Protein AF-A0A401TPX3-F1 (afdb_monomer_lite)

Organism: Chiloscyllium punctatum (NCBI:txid137246)

Radius of gyration: 21.08 Å; chains: 1; bounding box: 37×37×66 Å

Secondary structure (DSSP, 8-state):
----PBPTTS-B----TTTEEEEEE-TTT--EEEPTTEESTTS-EEPTTEEEETTEEEEPPTHHHHHHHHHHHHHHHHHHHHHHHHHHHHHT--SSSHHHHHHHHHHHHHHHHHHHSS-S--HHHHHHHHHHHHTT-

Sequence (137 aa):
MKQQVSNPLGLSCDCDPEGSEIQQCDRSTGRCLCKEGYTGPRCDQCNRGYHGRSPSCTRCHSCFDLWDEKVKQLGERLRALKEAVHRLTVSGATGAGNDSLQELEKKLQDVEALLHEEPLISPRTLEQLYHLAESLR

pLDDT: mean 79.15, std 13.4, range [33.94, 95.44]

Foldseek 3Di:
DQPQDAAPVRHTLQADPLFAPDNDADNPQSAGHGDQQFDDSRSQQGDPQWDDTPPDTHGHDCVSVVVVVVLVVVLVVLVVVLVVLVVVLVVCPDDDCVVVSVVVNVLSVVVNVLSPPPPVPDPVSVVVVVVSVVVVD

InterPro domains:
  IPR000742 EGF-like domain [PS00022] (32-43)
  IPR002049 Laminin-type EGF domain [PF00053] (13-56)
  IPR002049 Laminin-type EGF domain [PS01248] (32-63)
  IPR002049 Laminin-type EGF domain [PS50027] (13-59)
  IPR002049 Laminin-type EGF domain [SM00180] (13-57)
  IPR002049 Laminin-type EGF domain [cd00055] (12-61)
  IPR050440 Laminin/Netrin Extracellular Matrix [PTHR10574] (12-61)

Structure (mmCIF, N/CA/C/O backbone):
data_AF-A0A401TPX3-F1
#
_entry.id   AF-A0A401TPX3-F1
#
loop_
_atom_site.group_PDB
_atom_site.id
_atom_site.type_symbol
_atom_site.label_atom_id
_atom_site.label_alt_id
_atom_site.label_comp_id
_atom_site.label_asym_id
_atom_site.label_entity_id
_atom_site.label_seq_id
_atom_site.pdbx_PDB_ins_code
_atom_site.Cartn_x
_atom_site.Cartn_y
_atom_site.Cartn_z
_atom_site.occupancy
_atom_site.B_iso_or_equiv
_atom_site.auth_seq_id
_atom_site.auth_comp_id
_atom_site.auth_asym_id
_atom_site.auth_atom_id
_atom_site.pdbx_PDB_model_num
ATOM 1 N N . MET A 1 1 ? 15.003 5.931 -29.751 1.00 33.94 1 MET A N 1
ATOM 2 C CA . MET A 1 1 ? 13.847 6.844 -29.891 1.00 33.94 1 MET A CA 1
ATOM 3 C C . MET A 1 1 ? 12.998 6.684 -28.636 1.00 33.94 1 MET A C 1
ATOM 5 O O . MET A 1 1 ? 12.425 5.619 -28.472 1.00 33.94 1 MET A O 1
ATOM 9 N N . LYS A 1 2 ? 13.006 7.646 -27.701 1.00 42.12 2 LYS A N 1
ATOM 10 C CA . LYS A 1 2 ? 12.187 7.578 -26.476 1.00 42.12 2 LYS A CA 1
ATOM 11 C C . LYS A 1 2 ? 10.908 8.383 -26.712 1.00 42.12 2 LYS A C 1
ATOM 13 O O . LYS A 1 2 ? 10.977 9.587 -26.921 1.00 42.12 2 LYS A O 1
ATOM 18 N N . GLN A 1 3 ? 9.767 7.703 -26.781 1.00 47.03 3 GLN A N 1
ATOM 19 C CA . GLN A 1 3 ? 8.452 8.335 -26.884 1.00 47.03 3 GLN A CA 1
ATOM 20 C C . GLN A 1 3 ? 8.040 8.810 -25.488 1.00 47.03 3 GLN A C 1
ATOM 22 O O . GLN A 1 3 ? 7.454 8.050 -24.729 1.00 47.03 3 GLN A O 1
ATOM 27 N N . GLN A 1 4 ? 8.386 10.049 -25.139 1.00 53.41 4 GLN A N 1
ATOM 28 C CA . GLN A 1 4 ? 7.822 10.737 -23.976 1.00 53.41 4 GLN A CA 1
ATOM 29 C C . GLN A 1 4 ? 6.511 11.385 -24.413 1.00 53.41 4 GLN A C 1
ATOM 31 O O . GLN A 1 4 ? 6.506 12.400 -25.108 1.00 53.41 4 GLN A O 1
ATOM 36 N N . VAL A 1 5 ? 5.390 10.757 -24.066 1.00 61.16 5 VAL A N 1
ATOM 37 C CA . VAL A 1 5 ? 4.066 11.352 -24.271 1.00 61.16 5 VAL A CA 1
ATOM 38 C C . VAL A 1 5 ? 3.821 12.296 -23.107 1.00 61.16 5 VAL A C 1
ATOM 40 O O . VAL A 1 5 ? 3.845 11.865 -21.969 1.00 61.16 5 VAL A O 1
ATOM 43 N N . SER A 1 6 ? 3.665 13.586 -23.371 1.00 63.56 6 SER A N 1
ATOM 44 C CA . SER A 1 6 ? 3.461 14.609 -22.343 1.00 63.56 6 SER A CA 1
ATOM 45 C C . SER A 1 6 ? 2.059 14.525 -21.725 1.00 63.56 6 SER A C 1
ATOM 47 O O . SER A 1 6 ? 1.084 14.209 -22.413 1.00 63.56 6 SER A O 1
ATOM 49 N N . ASN A 1 7 ? 1.935 14.876 -20.445 1.00 61.91 7 ASN A N 1
ATOM 50 C CA . ASN A 1 7 ? 0.646 15.135 -19.795 1.00 61.91 7 ASN A CA 1
ATOM 51 C C . ASN A 1 7 ? -0.008 16.414 -20.401 1.00 61.91 7 ASN A C 1
ATOM 53 O O . ASN A 1 7 ? 0.725 17.252 -20.931 1.00 61.91 7 ASN A O 1
ATOM 57 N N . PRO A 1 8 ? -1.334 16.669 -20.304 1.00 58.25 8 PRO A N 1
ATOM 58 C CA . PRO A 1 8 ? -1.988 17.892 -20.798 1.00 58.25 8 PRO A CA 1
ATOM 59 C C . PRO A 1 8 ? -1.454 19.204 -20.207 1.00 58.25 8 PRO A C 1
ATOM 61 O O . PRO A 1 8 ? -1.697 20.265 -20.770 1.00 58.25 8 PRO A O 1
ATOM 64 N N . LEU A 1 9 ? -0.713 19.140 -19.095 1.00 62.19 9 LEU A N 1
ATOM 65 C CA . LEU A 1 9 ? -0.001 20.277 -18.498 1.00 62.19 9 LEU A CA 1
ATOM 66 C C . LEU A 1 9 ? 1.368 20.555 -19.151 1.00 62.19 9 LEU A C 1
ATOM 68 O 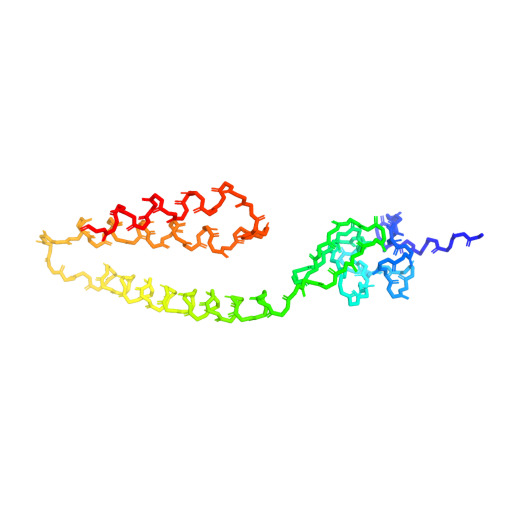O . LEU A 1 9 ? 2.105 21.419 -18.687 1.00 62.19 9 LEU A O 1
ATOM 72 N N . GLY A 1 10 ? 1.745 19.807 -20.192 1.00 64.56 10 GLY A N 1
ATOM 73 C CA . GLY A 1 10 ? 3.034 19.943 -20.875 1.00 64.56 10 GLY A CA 1
ATOM 74 C C . GLY A 1 10 ? 4.224 19.337 -20.123 1.00 64.56 10 GLY A C 1
ATOM 75 O O . GLY A 1 10 ? 5.347 19.433 -20.609 1.00 64.56 10 GLY A O 1
ATOM 76 N N . LEU A 1 11 ? 4.002 18.689 -18.972 1.00 67.25 11 LEU A N 1
ATOM 77 C CA . LEU A 1 11 ? 5.042 17.930 -18.269 1.00 67.25 11 LEU A CA 1
ATOM 78 C C . LEU A 1 11 ? 5.351 16.620 -19.003 1.00 67.25 11 LEU A C 1
ATOM 80 O O . LEU A 1 11 ? 4.438 15.925 -19.459 1.00 67.25 11 LEU A O 1
ATOM 84 N N . SER A 1 12 ? 6.634 16.266 -19.080 1.00 74.44 12 SER A N 1
ATOM 85 C CA . SER A 1 12 ? 7.087 14.981 -19.613 1.00 74.44 12 SER A CA 1
ATOM 86 C C . SER A 1 12 ? 6.638 13.833 -18.705 1.00 74.44 12 SER A C 1
ATOM 88 O O . SER A 1 12 ? 6.889 13.852 -17.501 1.00 74.44 12 SER A O 1
ATOM 90 N N . CYS A 1 13 ? 5.978 12.817 -19.273 1.00 83.12 13 CYS A N 1
ATOM 91 C CA . CYS A 1 13 ? 5.786 11.551 -18.568 1.00 83.12 13 CYS A CA 1
ATOM 92 C C . CYS A 1 13 ? 7.122 10.801 -18.569 1.00 83.12 13 CYS A C 1
ATOM 94 O O . CYS A 1 13 ? 7.532 10.253 -19.592 1.00 83.12 13 CYS A O 1
ATOM 96 N N . ASP A 1 14 ? 7.793 10.760 -17.423 1.00 88.00 14 ASP A N 1
ATOM 97 C CA . ASP A 1 14 ? 9.087 10.090 -17.284 1.00 88.00 14 ASP A CA 1
ATOM 98 C C . ASP A 1 14 ? 8.940 8.681 -16.686 1.00 88.00 14 ASP A C 1
ATOM 100 O O . ASP A 1 14 ? 9.625 8.324 -15.725 1.00 88.00 14 ASP A O 1
ATOM 104 N N . CYS A 1 15 ? 8.024 7.889 -17.239 1.00 90.81 15 CYS A N 1
ATOM 105 C CA . CYS A 1 15 ? 7.771 6.511 -16.819 1.00 90.81 15 CYS A CA 1
ATOM 106 C C . CYS A 1 15 ? 9.025 5.635 -16.965 1.00 90.81 15 CYS A C 1
ATOM 108 O O . CYS A 1 15 ? 9.685 5.661 -18.004 1.00 90.81 15 CYS A O 1
ATOM 110 N N . ASP A 1 16 ? 9.351 4.847 -15.940 1.00 91.31 16 ASP A N 1
ATOM 111 C CA . ASP A 1 16 ? 10.458 3.894 -15.973 1.00 91.31 16 ASP A CA 1
ATOM 112 C C . ASP A 1 16 ? 10.161 2.811 -17.030 1.00 91.31 16 ASP A C 1
ATOM 114 O O . ASP A 1 16 ? 9.098 2.189 -16.973 1.00 91.31 16 ASP A O 1
ATOM 118 N N . PRO A 1 17 ? 11.028 2.602 -18.035 1.00 91.44 17 PRO A N 1
ATOM 119 C CA . PRO A 1 17 ? 10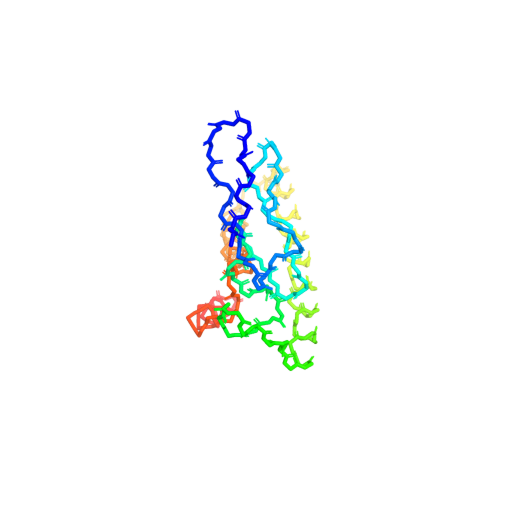.772 1.656 -19.124 1.00 91.44 17 PRO A CA 1
ATOM 120 C C . PRO A 1 17 ? 10.747 0.195 -18.673 1.00 91.44 17 PRO A C 1
ATOM 122 O O . PRO A 1 17 ? 10.048 -0.625 -19.273 1.00 91.44 17 PRO A O 1
ATOM 125 N N . GLU A 1 18 ? 11.473 -0.131 -17.610 1.00 93.00 18 GLU A N 1
ATOM 126 C CA . GLU A 1 18 ? 11.516 -1.481 -17.071 1.00 93.00 18 GLU A CA 1
ATOM 127 C C . GLU A 1 18 ? 10.311 -1.720 -16.162 1.00 93.00 18 GLU A C 1
ATOM 129 O O . GLU A 1 18 ? 9.672 -2.767 -16.270 1.00 93.00 18 GLU A O 1
ATOM 134 N N . GLY A 1 19 ? 9.943 -0.728 -15.346 1.00 92.88 19 GLY A N 1
ATOM 135 C CA . GLY A 1 19 ? 8.849 -0.825 -14.382 1.00 92.88 19 GLY A CA 1
ATOM 136 C C . GLY A 1 19 ? 7.450 -0.484 -14.902 1.00 92.88 19 GLY A C 1
ATOM 137 O O . GLY A 1 19 ? 6.471 -0.833 -14.246 1.00 92.88 19 GLY A O 1
ATOM 138 N N . SER A 1 20 ? 7.311 0.175 -16.057 1.00 94.06 20 SER A N 1
ATOM 139 C CA . SER A 1 20 ? 6.005 0.603 -16.598 1.00 94.06 20 SER A CA 1
ATOM 140 C C . SER A 1 20 ? 5.522 -0.286 -17.741 1.00 94.06 20 SER A C 1
ATOM 142 O O . SER A 1 20 ? 6.311 -0.705 -18.586 1.00 94.06 20 SER A O 1
ATOM 144 N N . GLU A 1 21 ? 4.211 -0.522 -17.812 1.00 93.88 21 GLU A N 1
ATOM 145 C CA . GLU A 1 21 ? 3.561 -1.262 -18.907 1.00 93.88 21 GLU A CA 1
ATOM 146 C C . GLU A 1 21 ? 3.693 -0.519 -20.243 1.00 93.88 21 GLU A C 1
ATOM 148 O O . GLU A 1 21 ? 3.949 -1.110 -21.291 1.00 93.88 21 GLU A O 1
ATOM 153 N N . ILE A 1 22 ? 3.545 0.808 -20.198 1.00 89.75 22 ILE A N 1
ATOM 154 C CA . ILE A 1 22 ? 3.649 1.705 -21.349 1.00 89.75 22 ILE A CA 1
ATOM 155 C C . ILE A 1 22 ? 4.377 2.995 -20.961 1.00 89.75 22 ILE A C 1
ATOM 157 O O . ILE A 1 22 ? 4.457 3.364 -19.794 1.00 89.75 22 ILE A O 1
ATOM 161 N N . GLN A 1 23 ? 4.892 3.720 -21.955 1.00 86.81 23 GLN A N 1
ATOM 162 C CA . GLN A 1 23 ? 5.606 4.996 -21.771 1.00 86.81 23 GLN A CA 1
ATOM 163 C C . GLN A 1 23 ? 4.666 6.217 -21.797 1.00 86.81 23 GLN A C 1
ATOM 165 O O . GLN A 1 23 ? 5.044 7.314 -22.205 1.00 86.81 23 GLN A O 1
ATOM 170 N N . GLN A 1 24 ? 3.412 6.011 -21.395 1.00 84.38 24 GLN A N 1
ATOM 171 C CA . GLN A 1 24 ? 2.391 7.047 -21.267 1.00 84.38 24 GLN A CA 1
ATOM 172 C C . GLN A 1 24 ? 1.937 7.096 -19.811 1.00 84.38 24 GLN A C 1
ATOM 174 O O . GLN A 1 24 ? 1.751 6.052 -19.187 1.00 84.38 24 GLN A O 1
ATOM 179 N N . CYS A 1 25 ? 1.749 8.301 -19.282 1.00 87.38 25 CYS A N 1
ATOM 180 C CA . CYS A 1 25 ? 1.142 8.500 -17.974 1.00 87.38 25 CYS A CA 1
ATOM 181 C C . CYS A 1 25 ? -0.308 8.973 -18.112 1.00 87.38 25 CYS A C 1
ATOM 183 O O . CYS A 1 25 ? -0.715 9.507 -19.149 1.00 87.38 25 CYS A O 1
ATOM 185 N N . ASP A 1 26 ? -1.102 8.732 -17.074 1.00 86.69 26 ASP A N 1
ATOM 186 C CA . ASP A 1 26 ? -2.485 9.176 -17.010 1.00 86.69 26 ASP A CA 1
ATOM 187 C C . ASP A 1 26 ? -2.575 10.699 -17.178 1.00 86.69 26 ASP A C 1
ATOM 189 O O . ASP A 1 26 ? -1.860 11.456 -16.521 1.00 86.69 26 ASP A O 1
ATOM 193 N N . ARG A 1 27 ? -3.497 11.139 -18.041 1.00 79.50 27 ARG A N 1
ATOM 194 C CA . ARG A 1 27 ? -3.620 12.545 -18.448 1.00 79.50 27 ARG A CA 1
ATOM 195 C C . ARG A 1 27 ? -4.070 13.488 -17.328 1.00 79.50 27 ARG A C 1
ATOM 197 O O . ARG A 1 27 ? -3.942 14.701 -17.453 1.00 79.50 27 ARG A O 1
ATOM 204 N N . SER A 1 28 ? -4.680 12.963 -16.273 1.00 82.19 28 SER A N 1
ATOM 205 C CA . SER A 1 28 ? -5.205 13.781 -15.178 1.00 82.19 28 SER A CA 1
ATOM 206 C C . SER A 1 28 ? -4.242 13.833 -13.995 1.00 82.19 28 SER A C 1
ATOM 208 O O . SER A 1 28 ? -4.050 14.887 -13.395 1.00 82.19 28 SER A O 1
ATOM 210 N N . THR A 1 29 ? -3.585 12.714 -13.700 1.00 83.94 29 THR A N 1
ATOM 211 C CA . THR A 1 29 ? -2.754 12.531 -12.506 1.00 83.94 29 THR A CA 1
ATOM 212 C C . THR A 1 29 ? -1.257 12.558 -12.794 1.00 83.94 29 THR A C 1
ATOM 214 O O . THR A 1 29 ? -0.465 12.7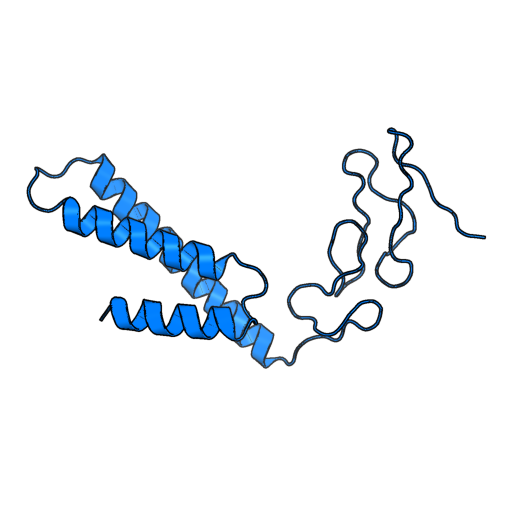19 -11.868 1.00 83.94 29 THR A O 1
ATOM 217 N N . GLY A 1 30 ? -0.845 12.380 -14.053 1.00 85.69 30 GLY A N 1
ATOM 218 C CA . GLY A 1 30 ? 0.560 12.245 -14.434 1.00 85.69 30 GLY A CA 1
ATOM 219 C C . GLY A 1 30 ? 1.213 10.940 -13.959 1.00 85.69 30 GLY A C 1
ATOM 220 O O . GLY A 1 30 ? 2.436 10.829 -13.993 1.00 85.69 30 GLY A O 1
ATOM 221 N N . ARG A 1 31 ? 0.429 9.958 -13.488 1.00 89.25 31 ARG A N 1
ATOM 222 C CA . ARG A 1 31 ? 0.944 8.683 -12.966 1.00 89.25 31 ARG A CA 1
ATOM 223 C C . ARG A 1 31 ? 1.100 7.644 -14.067 1.00 89.25 31 ARG A C 1
ATOM 225 O O . ARG A 1 31 ? 0.219 7.485 -14.908 1.00 89.25 31 ARG A O 1
ATOM 232 N N . CYS A 1 32 ? 2.211 6.924 -14.043 1.00 91.94 32 CYS A N 1
ATOM 233 C CA . CYS A 1 32 ? 2.490 5.827 -14.961 1.00 91.94 32 CYS A CA 1
ATOM 234 C C . CYS A 1 32 ? 1.737 4.551 -14.561 1.00 91.94 32 CYS A C 1
ATOM 236 O O . CYS A 1 32 ? 1.444 4.331 -13.383 1.00 91.94 32 CYS A O 1
ATOM 238 N N . LEU A 1 33 ? 1.435 3.704 -15.548 1.00 93.06 33 LEU A N 1
ATOM 239 C CA . LEU A 1 33 ? 0.878 2.374 -15.310 1.00 93.06 33 LEU A CA 1
ATOM 240 C C . LEU A 1 33 ? 2.020 1.387 -15.044 1.00 93.06 33 LEU A C 1
ATOM 242 O O . LEU A 1 33 ? 2.798 1.094 -15.952 1.00 93.06 33 LEU A O 1
ATOM 246 N N . CYS A 1 34 ? 2.124 0.897 -13.810 1.00 94.44 34 CYS A N 1
ATOM 247 C CA . CYS A 1 34 ? 3.229 0.042 -13.379 1.00 94.44 34 CYS A CA 1
ATOM 248 C C . CYS A 1 34 ? 2.956 -1.440 -13.629 1.00 94.44 34 CYS A C 1
ATOM 250 O O . CYS A 1 34 ? 1.834 -1.906 -13.436 1.00 94.44 34 CYS A O 1
ATOM 252 N N . LYS A 1 35 ? 4.012 -2.168 -14.004 1.00 95.44 35 LYS A N 1
ATOM 253 C CA . LYS A 1 35 ? 4.036 -3.630 -14.053 1.00 95.44 35 LYS A CA 1
ATOM 254 C C . LYS A 1 35 ? 3.918 -4.218 -12.652 1.00 95.44 35 LYS A C 1
ATOM 256 O O . LYS A 1 35 ? 4.193 -3.555 -11.647 1.00 95.44 35 LYS A O 1
ATOM 261 N N . GLU A 1 36 ? 3.578 -5.501 -12.590 1.00 95.31 36 GLU A N 1
ATOM 262 C CA . GLU A 1 36 ? 3.605 -6.252 -11.337 1.00 95.31 36 GLU A CA 1
ATOM 263 C C . GLU A 1 36 ? 4.983 -6.135 -10.659 1.00 95.31 36 GLU A C 1
ATOM 265 O O . GLU A 1 36 ? 6.029 -6.280 -11.291 1.00 95.31 36 GLU A O 1
ATOM 270 N N . GLY A 1 37 ? 4.980 -5.843 -9.358 1.00 93.12 37 GLY A N 1
ATOM 271 C CA . GLY A 1 37 ? 6.197 -5.647 -8.572 1.00 93.12 37 GLY A CA 1
ATOM 272 C C . GLY A 1 37 ? 6.800 -4.245 -8.610 1.00 93.12 37 GLY A C 1
ATOM 273 O O . GLY A 1 37 ? 7.752 -3.999 -7.869 1.00 93.12 37 GLY A O 1
ATOM 274 N N . TYR A 1 38 ? 6.220 -3.313 -9.369 1.00 94.31 38 TYR A N 1
ATOM 275 C CA . TYR A 1 38 ? 6.641 -1.911 -9.424 1.00 94.31 38 TYR A CA 1
ATOM 276 C C . TYR A 1 38 ? 5.564 -0.965 -8.889 1.00 94.31 38 TYR A C 1
ATOM 278 O O . TYR A 1 38 ? 4.367 -1.240 -8.955 1.00 94.31 38 TYR A O 1
ATOM 286 N N . THR A 1 39 ? 5.996 0.160 -8.330 1.00 92.69 39 THR A N 1
ATOM 287 C CA . THR A 1 39 ? 5.134 1.201 -7.766 1.00 92.69 39 THR A CA 1
ATOM 288 C C . THR A 1 39 ? 5.785 2.581 -7.889 1.00 92.69 39 THR A C 1
ATOM 290 O O . THR A 1 39 ? 6.881 2.739 -8.429 1.00 92.69 39 THR A O 1
ATOM 293 N N . GLY A 1 40 ? 5.100 3.600 -7.377 1.00 90.00 40 GLY A N 1
ATOM 294 C CA . GLY A 1 40 ? 5.496 5.000 -7.477 1.00 90.00 40 GLY A CA 1
ATOM 295 C C . GLY A 1 40 ? 4.889 5.693 -8.704 1.00 90.00 40 GLY A C 1
ATOM 296 O O . GLY A 1 40 ? 4.343 5.045 -9.593 1.00 90.00 40 GLY A O 1
ATOM 297 N N . PRO A 1 41 ? 4.946 7.033 -8.770 1.00 89.38 41 PRO A N 1
ATOM 298 C CA . PRO A 1 41 ? 4.353 7.800 -9.869 1.00 89.38 41 PRO A CA 1
ATOM 299 C C . PRO A 1 41 ? 5.017 7.514 -11.223 1.00 89.38 41 PRO A C 1
ATOM 301 O O . PRO A 1 41 ? 4.383 7.708 -12.257 1.00 89.38 41 PRO A O 1
ATOM 304 N N . ARG A 1 42 ? 6.270 7.043 -11.203 1.00 91.38 42 ARG A N 1
ATOM 305 C CA . ARG A 1 42 ? 7.087 6.730 -12.378 1.00 91.38 42 ARG A CA 1
ATOM 306 C 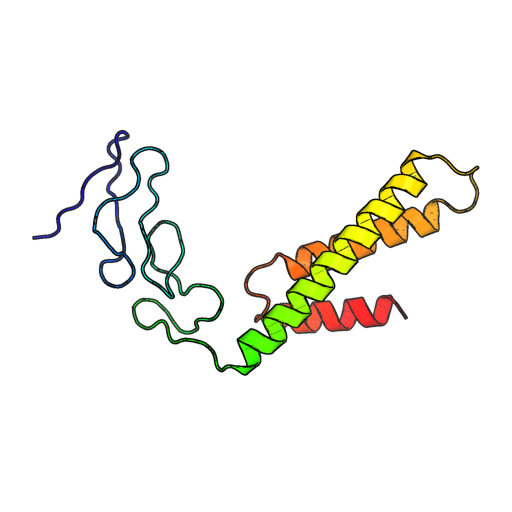C . ARG A 1 42 ? 7.402 5.240 -12.519 1.00 91.38 42 ARG A C 1
ATOM 308 O O . ARG A 1 42 ? 8.131 4.888 -13.434 1.00 91.38 42 ARG A O 1
ATOM 315 N N . CYS A 1 43 ? 6.870 4.382 -11.646 1.00 93.69 43 CYS A N 1
ATOM 316 C CA . CYS A 1 43 ? 7.175 2.945 -11.616 1.00 93.69 43 CYS A CA 1
ATOM 317 C C . CYS A 1 43 ? 8.663 2.623 -11.390 1.00 93.69 43 CYS A C 1
ATOM 319 O O . CYS A 1 43 ? 9.181 1.634 -11.895 1.00 93.69 43 CYS A O 1
ATOM 321 N N . ASP A 1 44 ? 9.353 3.470 -10.628 1.00 91.62 44 ASP A N 1
ATOM 322 C CA . ASP A 1 44 ? 10.789 3.404 -10.340 1.00 91.62 44 ASP A CA 1
ATOM 323 C C . ASP A 1 44 ? 11.104 2.809 -8.954 1.00 91.62 44 ASP A C 1
ATOM 325 O O . ASP A 1 44 ? 12.257 2.783 -8.514 1.00 91.62 44 ASP A O 1
ATOM 329 N N . GLN A 1 45 ? 10.083 2.310 -8.258 1.00 92.06 45 GLN A N 1
ATOM 330 C CA . GLN A 1 45 ? 10.180 1.731 -6.920 1.00 92.06 45 GLN A CA 1
ATOM 331 C C . GLN A 1 45 ? 9.622 0.313 -6.918 1.00 92.06 45 GLN A C 1
ATOM 333 O O . GLN A 1 45 ? 8.702 0.005 -7.673 1.00 92.06 45 GLN A O 1
ATOM 338 N N . CYS A 1 46 ? 10.151 -0.550 -6.051 1.00 92.06 46 CYS A N 1
ATOM 339 C CA . CYS A 1 46 ? 9.586 -1.884 -5.879 1.00 92.06 46 CYS A CA 1
ATOM 340 C C . CYS A 1 46 ? 8.302 -1.808 -5.057 1.00 92.06 46 CYS A C 1
ATOM 342 O O . CYS A 1 46 ? 8.250 -1.127 -4.032 1.00 92.06 46 CYS A O 1
ATOM 344 N N . ASN A 1 47 ? 7.265 -2.491 -5.532 1.00 92.62 47 ASN A N 1
ATOM 345 C CA . ASN A 1 47 ? 5.982 -2.557 -4.855 1.00 92.62 47 ASN A CA 1
ATOM 346 C C . ASN A 1 47 ? 6.088 -3.376 -3.564 1.00 92.62 47 ASN A C 1
ATOM 348 O O . ASN A 1 47 ? 7.005 -4.179 -3.380 1.00 92.62 47 ASN A O 1
ATOM 352 N N . ARG A 1 48 ? 5.112 -3.216 -2.677 1.00 89.06 48 ARG A N 1
ATOM 353 C CA . ARG A 1 48 ? 4.992 -4.044 -1.484 1.00 89.06 48 ARG A CA 1
ATOM 354 C C . ARG A 1 48 ? 4.955 -5.529 -1.847 1.00 89.06 48 ARG A C 1
ATOM 356 O O . ARG A 1 48 ? 4.316 -5.930 -2.815 1.00 89.06 48 ARG A O 1
ATOM 363 N N . GLY A 1 49 ? 5.673 -6.340 -1.073 1.00 89.31 49 GLY A N 1
ATOM 364 C CA . GLY A 1 49 ? 5.902 -7.751 -1.392 1.00 89.31 49 GLY A CA 1
ATOM 365 C C . GLY A 1 49 ? 7.021 -7.993 -2.404 1.00 89.31 49 GLY A C 1
ATOM 366 O O . GLY A 1 49 ? 7.240 -9.140 -2.785 1.00 89.31 49 GLY A O 1
ATOM 367 N N . TYR A 1 50 ? 7.754 -6.950 -2.804 1.00 91.31 50 TYR A N 1
ATOM 368 C CA . TYR A 1 50 ? 8.963 -7.032 -3.618 1.00 91.31 50 TYR A CA 1
ATOM 369 C C . TYR A 1 50 ? 10.110 -6.291 -2.922 1.00 91.31 50 TYR A C 1
ATOM 371 O O . TYR A 1 50 ? 9.901 -5.333 -2.180 1.00 91.31 50 TYR A O 1
ATOM 379 N N . HIS A 1 51 ? 11.340 -6.732 -3.164 1.00 88.31 51 HIS A N 1
ATOM 380 C CA . HIS A 1 51 ? 12.555 -6.119 -2.640 1.00 88.31 51 HIS A CA 1
ATOM 381 C C . HIS A 1 51 ? 13.568 -5.856 -3.757 1.00 88.31 51 HIS A C 1
ATOM 383 O O . HIS A 1 51 ? 13.479 -6.410 -4.854 1.00 88.31 51 HIS A O 1
ATOM 389 N N . GLY A 1 52 ? 14.565 -5.024 -3.452 1.00 87.75 52 GLY A N 1
ATOM 390 C CA . GLY A 1 52 ? 15.583 -4.589 -4.402 1.00 87.75 52 GLY A CA 1
ATOM 391 C C . GLY A 1 52 ? 15.405 -3.124 -4.785 1.00 87.75 52 GLY A C 1
ATOM 392 O O . GLY A 1 52 ? 15.001 -2.298 -3.966 1.00 87.75 52 GLY A O 1
ATOM 393 N N . ARG A 1 53 ? 15.759 -2.792 -6.024 1.00 86.69 53 ARG A N 1
ATOM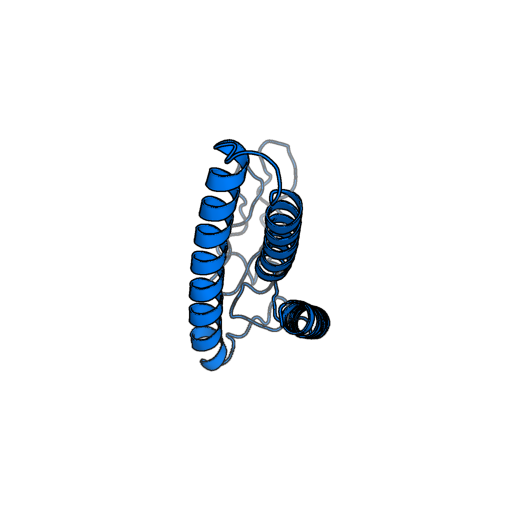 394 C CA . ARG A 1 53 ? 15.643 -1.447 -6.599 1.00 86.69 53 ARG A CA 1
ATOM 395 C C . ARG A 1 53 ? 15.337 -1.588 -8.082 1.00 86.69 53 ARG A C 1
ATOM 397 O O . ARG A 1 53 ? 15.895 -2.496 -8.692 1.00 86.69 53 ARG A O 1
ATOM 404 N N . SER A 1 54 ? 14.519 -0.699 -8.654 1.00 82.44 54 SER A N 1
ATOM 405 C CA . SER A 1 54 ? 14.275 -0.678 -10.104 1.00 82.44 54 SER A CA 1
ATOM 406 C C . SER A 1 54 ? 15.605 -0.696 -10.878 1.00 82.44 54 SER A C 1
ATOM 408 O O . SER A 1 54 ? 16.521 0.049 -10.503 1.00 82.44 54 SER A O 1
ATOM 410 N N . PRO A 1 55 ? 15.762 -1.559 -11.902 1.00 89.25 55 PRO A N 1
ATOM 411 C CA . PRO A 1 55 ? 14.758 -2.438 -12.526 1.00 89.25 55 PRO A CA 1
ATOM 412 C C . PRO A 1 55 ? 14.776 -3.896 -12.017 1.00 89.25 55 PRO A C 1
ATOM 414 O O . PRO A 1 55 ? 14.346 -4.821 -12.698 1.00 89.25 55 PRO A O 1
ATOM 417 N N . SER A 1 56 ? 15.335 -4.138 -10.837 1.00 91.62 56 SER A N 1
ATOM 418 C CA . SER A 1 56 ? 15.508 -5.473 -10.258 1.00 91.62 56 SER A CA 1
ATOM 419 C C . SER A 1 56 ? 14.623 -5.641 -9.026 1.00 91.62 56 SER A C 1
ATOM 421 O O . SER A 1 56 ? 15.118 -5.771 -7.902 1.00 91.62 56 SER A O 1
ATOM 423 N N . CYS A 1 57 ? 13.306 -5.624 -9.233 1.00 93.50 57 CYS A N 1
ATOM 424 C CA . CYS A 1 57 ? 12.334 -5.917 -8.183 1.00 93.50 57 CYS A CA 1
ATOM 425 C C . CYS A 1 57 ? 12.043 -7.420 -8.134 1.00 93.50 57 CYS A C 1
ATOM 427 O O . CYS A 1 57 ? 11.491 -7.995 -9.069 1.00 93.50 57 CYS A O 1
ATOM 429 N N . THR A 1 58 ? 12.429 -8.065 -7.033 1.00 93.06 58 THR A N 1
ATOM 430 C CA . THR A 1 58 ? 12.234 -9.507 -6.813 1.00 93.06 58 THR A CA 1
ATOM 431 C C . THR A 1 58 ? 11.161 -9.722 -5.762 1.00 93.06 58 THR A C 1
ATOM 433 O O . THR A 1 58 ? 11.172 -9.045 -4.736 1.00 93.06 58 THR A O 1
ATOM 436 N N . ARG A 1 59 ? 10.236 -10.658 -5.998 1.00 93.56 59 ARG A N 1
ATOM 437 C CA . ARG A 1 59 ? 9.193 -10.984 -5.021 1.00 93.56 59 ARG A CA 1
ATOM 438 C C . ARG A 1 59 ? 9.828 -11.471 -3.715 1.00 93.56 59 ARG A C 1
ATOM 440 O O . ARG A 1 59 ? 10.743 -12.292 -3.732 1.00 93.56 59 ARG A O 1
ATOM 447 N N . CYS A 1 60 ? 9.328 -10.975 -2.591 1.00 89.88 60 CYS A N 1
ATOM 448 C CA . CYS A 1 60 ? 9.701 -11.446 -1.266 1.00 89.88 60 CYS A CA 1
ATOM 449 C C . CYS A 1 60 ? 9.379 -12.938 -1.098 1.00 89.88 60 CYS A C 1
ATOM 451 O O . CYS A 1 60 ? 8.507 -13.493 -1.767 1.00 89.88 60 CYS A O 1
ATOM 453 N N . HIS A 1 61 ? 10.075 -13.589 -0.165 1.00 92.06 61 HIS A N 1
ATOM 454 C CA . HIS A 1 61 ? 9.777 -14.969 0.212 1.00 92.06 61 HIS A CA 1
ATOM 455 C C . HIS A 1 61 ? 8.323 -15.108 0.696 1.00 92.06 61 HIS A C 1
ATOM 457 O O . HIS A 1 61 ? 7.778 -14.173 1.279 1.00 92.06 61 HIS A O 1
ATOM 463 N N . SER A 1 62 ? 7.729 -16.297 0.562 1.00 90.69 62 SER A N 1
ATOM 464 C CA . SER A 1 62 ? 6.333 -16.583 0.953 1.00 90.69 62 SER A CA 1
ATOM 465 C C . SER A 1 62 ? 6.001 -16.283 2.423 1.00 90.69 62 SER A C 1
ATOM 467 O O . SER A 1 62 ? 4.844 -16.071 2.777 1.00 90.69 62 SER A O 1
ATOM 469 N N . CYS A 1 63 ? 7.013 -16.207 3.295 1.00 88.88 63 CYS A N 1
ATOM 470 C CA . CYS A 1 63 ? 6.845 -15.748 4.678 1.00 88.88 63 CYS A CA 1
ATOM 471 C C . CYS A 1 63 ? 6.293 -14.317 4.756 1.00 88.88 63 CYS A C 1
ATOM 473 O O . CYS A 1 63 ? 5.601 -13.995 5.718 1.00 88.88 63 CYS A O 1
ATOM 475 N N . PHE A 1 64 ? 6.588 -13.474 3.761 1.00 88.75 64 PHE A N 1
ATOM 476 C CA . PHE A 1 64 ? 6.033 -12.130 3.666 1.00 88.75 64 PHE A CA 1
ATOM 477 C C . PHE A 1 64 ? 4.518 -12.174 3.479 1.00 88.75 64 PHE A C 1
ATOM 479 O O . PHE A 1 64 ? 3.827 -11.483 4.212 1.00 88.75 64 PHE A O 1
ATOM 486 N N . ASP A 1 65 ? 3.998 -13.021 2.583 1.00 87.06 65 ASP A N 1
ATOM 487 C CA . ASP A 1 65 ? 2.550 -13.134 2.349 1.00 87.06 65 ASP A CA 1
ATOM 488 C C . ASP A 1 65 ? 1.815 -13.562 3.639 1.00 87.06 65 ASP A C 1
ATOM 490 O O . ASP A 1 65 ? 0.755 -13.036 3.979 1.00 87.06 65 ASP A O 1
ATOM 494 N N . LEU A 1 66 ? 2.414 -14.479 4.412 1.00 88.25 66 LEU A N 1
ATOM 495 C CA . LEU A 1 66 ? 1.877 -14.911 5.708 1.00 88.25 66 LEU A CA 1
ATOM 496 C C . LEU A 1 66 ? 1.899 -13.794 6.757 1.00 88.25 66 LEU A C 1
ATOM 498 O O . LEU A 1 66 ? 0.929 -13.615 7.492 1.00 88.25 66 LEU A O 1
ATOM 502 N N . TRP A 1 67 ? 3.016 -13.075 6.863 1.00 86.56 67 TRP A N 1
ATOM 503 C CA . TRP A 1 67 ? 3.161 -11.957 7.793 1.00 86.56 67 TRP A CA 1
ATOM 504 C C . TRP A 1 67 ? 2.213 -10.813 7.433 1.00 86.56 67 TRP A C 1
ATOM 506 O O . TRP A 1 67 ? 1.562 -10.260 8.317 1.00 86.56 67 TRP A O 1
ATOM 516 N N . ASP A 1 68 ? 2.091 -10.512 6.145 1.00 85.06 68 ASP A N 1
ATOM 517 C CA . ASP A 1 68 ? 1.242 -9.456 5.619 1.00 85.06 68 ASP A CA 1
ATOM 518 C C . ASP A 1 68 ? -0.222 -9.674 6.012 1.00 85.06 68 ASP A C 1
ATOM 520 O O . ASP A 1 68 ? -0.854 -8.802 6.607 1.00 85.06 68 ASP A O 1
ATOM 524 N N . GLU A 1 69 ? -0.729 -10.889 5.806 1.00 87.06 69 GLU A N 1
ATOM 525 C CA . GLU A 1 69 ? -2.079 -11.255 6.229 1.00 87.06 69 GLU A CA 1
ATOM 526 C C . GLU A 1 69 ? -2.278 -11.061 7.744 1.00 87.06 69 GLU A C 1
ATOM 528 O O . GLU A 1 69 ? -3.319 -10.575 8.190 1.00 87.06 69 GLU A O 1
ATOM 533 N N . LYS A 1 70 ? -1.269 -11.373 8.569 1.00 87.62 70 LYS A N 1
ATOM 534 C CA . LYS A 1 70 ? -1.343 -11.144 10.024 1.00 87.62 70 LYS A CA 1
ATOM 535 C C . LYS A 1 70 ? -1.336 -9.668 10.394 1.00 87.62 70 LYS A C 1
ATOM 537 O O . LYS A 1 70 ? -2.095 -9.268 11.278 1.00 87.62 70 LYS A O 1
ATOM 542 N N . VAL A 1 71 ? -0.520 -8.864 9.725 1.00 84.31 71 VAL A N 1
ATOM 543 C CA . VAL A 1 71 ? -0.483 -7.412 9.918 1.00 84.31 71 VAL A CA 1
ATOM 544 C C . VAL A 1 71 ? -1.808 -6.780 9.514 1.00 84.31 71 VAL A C 1
ATOM 546 O O . VAL A 1 71 ? -2.342 -5.962 10.262 1.00 84.31 71 VAL A O 1
ATOM 549 N N . LYS A 1 72 ? -2.389 -7.205 8.390 1.00 83.75 72 LYS A N 1
ATOM 550 C CA . LYS A 1 72 ? -3.707 -6.752 7.942 1.00 83.75 72 LYS A CA 1
ATOM 551 C C . LYS A 1 72 ? -4.789 -7.060 8.978 1.00 83.75 72 LYS A C 1
ATOM 553 O O . LYS A 1 72 ? -5.522 -6.156 9.378 1.00 83.75 72 LYS A O 1
ATOM 558 N N . GLN A 1 73 ? -4.832 -8.297 9.480 1.00 87.00 73 GLN A N 1
ATOM 559 C CA . GLN A 1 73 ? -5.759 -8.697 10.546 1.00 87.00 73 GLN A CA 1
ATOM 560 C C . GLN A 1 73 ? -5.592 -7.843 11.810 1.00 87.00 73 GLN A C 1
ATOM 562 O O . GLN A 1 73 ? -6.579 -7.461 12.443 1.00 87.00 73 GLN A O 1
ATOM 567 N N . LEU A 1 74 ? -4.351 -7.533 12.192 1.00 84.00 74 LEU A N 1
ATOM 568 C CA . LEU A 1 74 ? -4.074 -6.670 13.336 1.00 84.00 74 LEU A CA 1
ATOM 569 C C . LEU A 1 74 ? -4.553 -5.232 13.091 1.00 84.00 74 LEU A C 1
ATOM 571 O O . LEU A 1 74 ? -5.195 -4.658 13.968 1.00 84.00 74 LEU A O 1
ATOM 575 N N . GLY A 1 75 ? -4.305 -4.677 11.903 1.00 81.00 75 GLY A N 1
ATOM 576 C CA . GLY A 1 75 ? -4.749 -3.335 11.524 1.00 81.00 75 GLY A CA 1
ATOM 577 C C . GLY A 1 75 ? -6.273 -3.185 11.513 1.00 81.00 75 GLY A C 1
ATOM 578 O O . GLY A 1 75 ? -6.800 -2.183 11.993 1.00 81.00 75 GLY A O 1
ATOM 579 N N . GLU A 1 76 ? -7.007 -4.195 11.039 1.00 85.25 76 GLU A N 1
ATOM 580 C CA . GLU A 1 76 ? -8.477 -4.206 11.079 1.00 85.25 76 GLU A CA 1
ATOM 581 C C . GLU A 1 76 ? -9.014 -4.223 12.517 1.00 85.25 76 GLU A C 1
ATOM 583 O O . GLU A 1 76 ? -9.913 -3.451 12.858 1.00 85.25 76 GLU A O 1
ATOM 588 N N . ARG A 1 77 ? -8.421 -5.050 13.388 1.00 88.06 77 ARG A N 1
ATOM 589 C CA . ARG A 1 77 ? -8.774 -5.091 14.817 1.00 88.06 77 ARG A CA 1
ATOM 590 C C . ARG A 1 77 ? -8.475 -3.771 15.517 1.00 88.06 77 ARG A C 1
ATOM 592 O O . ARG A 1 77 ? -9.292 -3.306 16.309 1.00 88.06 77 ARG A O 1
ATOM 599 N N . LEU A 1 78 ? -7.326 -3.170 15.216 1.00 84.81 78 LEU A N 1
ATOM 600 C CA . LEU A 1 78 ? -6.924 -1.885 15.772 1.00 84.81 78 LEU A CA 1
ATOM 601 C C . LEU A 1 78 ? -7.916 -0.782 15.391 1.00 84.81 78 LEU A C 1
ATOM 603 O O . LEU A 1 78 ? -8.364 -0.033 16.258 1.00 84.81 78 LEU A O 1
ATOM 607 N N . ARG A 1 79 ? -8.308 -0.720 14.115 1.00 83.69 79 ARG A N 1
ATOM 608 C CA . ARG A 1 79 ? -9.295 0.246 13.622 1.00 83.69 79 ARG A CA 1
ATOM 609 C C . ARG A 1 79 ? -10.644 0.087 14.324 1.00 83.69 79 ARG A C 1
ATOM 611 O O . ARG A 1 79 ? -11.195 1.072 14.805 1.00 83.69 79 ARG A O 1
ATOM 618 N N . ALA A 1 80 ? -11.132 -1.146 14.465 1.00 87.69 80 ALA A N 1
ATOM 619 C CA . ALA A 1 80 ? -12.381 -1.423 15.176 1.00 87.69 80 ALA A CA 1
ATOM 620 C C . ALA A 1 80 ? -12.325 -0.995 16.655 1.00 87.69 80 ALA A C 1
ATOM 622 O O . ALA A 1 80 ? -13.296 -0.449 17.186 1.00 87.69 80 ALA A O 1
ATOM 623 N N . LEU A 1 81 ? -11.184 -1.207 17.320 1.00 85.88 81 LEU A N 1
ATOM 624 C CA . LEU A 1 81 ? -10.967 -0.753 18.694 1.00 85.88 81 LEU A CA 1
ATOM 625 C C . LEU A 1 81 ? -10.950 0.779 18.781 1.00 85.88 81 LEU A C 1
ATOM 627 O O . LEU A 1 81 ? -11.611 1.341 19.652 1.00 85.88 81 LEU A O 1
ATOM 631 N N . LYS A 1 82 ? -10.267 1.455 17.851 1.00 85.50 82 LYS A N 1
ATOM 632 C CA . LYS A 1 82 ? -10.233 2.921 17.761 1.00 85.50 82 LYS A CA 1
ATOM 633 C C . LYS A 1 82 ? -11.635 3.509 17.595 1.00 85.50 82 LYS A C 1
ATOM 635 O O . LYS A 1 82 ? -12.001 4.428 18.319 1.00 85.50 82 LYS A O 1
ATOM 640 N N . GLU A 1 83 ? -12.450 2.941 16.711 1.00 86.31 83 GLU A N 1
ATOM 641 C CA . GLU A 1 83 ? -13.845 3.359 16.524 1.00 86.31 83 GLU A CA 1
ATOM 642 C C . GLU A 1 83 ? -14.698 3.135 17.779 1.00 86.31 83 GLU A C 1
ATOM 644 O O . GLU A 1 83 ? -15.545 3.964 18.112 1.00 86.31 83 GLU A O 1
ATOM 649 N N . ALA A 1 84 ? -14.487 2.030 18.497 1.00 86.94 84 ALA A N 1
ATOM 650 C CA . ALA A 1 84 ? -15.192 1.766 19.747 1.00 86.94 84 ALA A CA 1
ATOM 651 C C . ALA A 1 84 ? -14.832 2.787 20.836 1.00 86.94 84 ALA A C 1
ATOM 653 O O . ALA A 1 84 ? -15.736 3.318 21.480 1.00 86.94 84 ALA A O 1
ATOM 654 N N . VAL A 1 85 ? -13.542 3.099 20.999 1.00 84.44 85 VAL A N 1
ATOM 655 C CA . VAL A 1 85 ? -13.061 4.125 21.938 1.00 84.44 85 VAL A CA 1
ATOM 656 C C . VAL A 1 85 ? -13.611 5.502 21.562 1.00 84.44 85 VAL A C 1
ATOM 658 O O . VAL A 1 85 ? -14.166 6.181 22.422 1.00 84.44 85 VAL A O 1
ATOM 661 N N . HIS A 1 86 ? -13.570 5.868 20.278 1.00 82.69 86 HIS A N 1
ATOM 662 C CA . HIS A 1 86 ? -14.106 7.139 19.789 1.00 82.69 86 HIS A CA 1
ATOM 663 C C . HIS A 1 86 ? -15.609 7.303 20.078 1.00 82.69 86 HIS A C 1
ATOM 665 O O . HIS A 1 86 ? -16.076 8.369 20.474 1.00 82.69 86 HIS A O 1
ATOM 671 N N . ARG A 1 87 ? -16.404 6.233 19.940 1.00 82.44 87 ARG A N 1
ATOM 672 C CA . ARG A 1 87 ? -17.830 6.283 20.312 1.00 82.44 87 ARG A CA 1
ATOM 673 C C . ARG A 1 87 ? -18.030 6.518 21.809 1.00 82.44 87 ARG A C 1
ATOM 675 O O . ARG A 1 87 ? -18.940 7.254 22.183 1.00 82.44 87 ARG A O 1
ATOM 682 N N . LEU A 1 88 ? -17.201 5.909 22.658 1.00 76.38 88 LEU A N 1
ATOM 683 C CA . LEU A 1 88 ? -17.283 6.078 24.111 1.00 76.38 88 LEU A CA 1
ATOM 684 C C . LEU A 1 88 ? -16.941 7.512 24.529 1.00 76.38 88 LEU A C 1
ATOM 686 O O . LEU A 1 88 ? -17.677 8.088 25.332 1.00 76.38 88 LEU A O 1
ATOM 690 N N . THR A 1 89 ? -15.901 8.111 23.941 1.00 72.12 89 THR A N 1
ATOM 691 C CA . THR A 1 89 ? -15.501 9.498 24.225 1.00 72.12 89 THR A CA 1
ATOM 692 C C . THR A 1 89 ? -16.564 10.508 23.783 1.00 72.12 89 THR A C 1
ATOM 694 O O . THR A 1 89 ? -16.885 11.422 24.541 1.00 72.12 89 THR A O 1
ATOM 697 N N . VAL A 1 90 ? -17.190 10.306 22.618 1.00 72.69 90 VAL A N 1
ATOM 698 C CA . VAL A 1 90 ? -18.277 11.171 22.114 1.00 72.69 90 VAL A CA 1
ATOM 699 C C . VAL A 1 90 ? -19.576 11.007 22.912 1.00 72.69 90 VAL A C 1
ATOM 701 O O . VAL A 1 90 ? -20.309 11.975 23.101 1.00 72.69 90 VAL A O 1
ATOM 704 N N . SER A 1 91 ? -19.870 9.799 23.406 1.00 69.81 91 SER A N 1
ATOM 705 C CA . SER A 1 91 ? -21.112 9.517 24.143 1.00 69.81 91 SER A CA 1
ATOM 706 C C . SER A 1 91 ? -21.160 10.091 25.565 1.00 69.81 91 SER A C 1
ATOM 708 O O . SER A 1 91 ? -22.229 10.090 26.172 1.00 69.81 91 SER A O 1
ATOM 710 N N . GLY A 1 92 ? -20.040 10.607 26.090 1.00 62.69 92 GLY A N 1
ATOM 711 C CA . GLY A 1 92 ? -20.013 11.331 27.361 1.00 62.69 92 GLY A CA 1
ATOM 712 C C . GLY A 1 92 ? -20.556 10.526 28.546 1.00 62.69 92 GLY A C 1
ATOM 713 O O . GLY A 1 92 ? -21.418 11.017 29.275 1.00 62.69 92 GLY A O 1
ATOM 714 N N . ALA A 1 93 ? -20.056 9.305 28.771 1.00 60.25 93 ALA A N 1
ATOM 715 C CA . ALA A 1 93 ? -20.272 8.645 30.057 1.00 60.25 93 ALA A CA 1
ATOM 716 C C . ALA A 1 93 ? -19.639 9.514 31.163 1.00 60.25 93 ALA A C 1
ATOM 718 O O . ALA A 1 93 ? -18.500 9.962 31.047 1.00 60.25 93 ALA A O 1
ATOM 719 N N . THR A 1 94 ? -20.428 9.826 32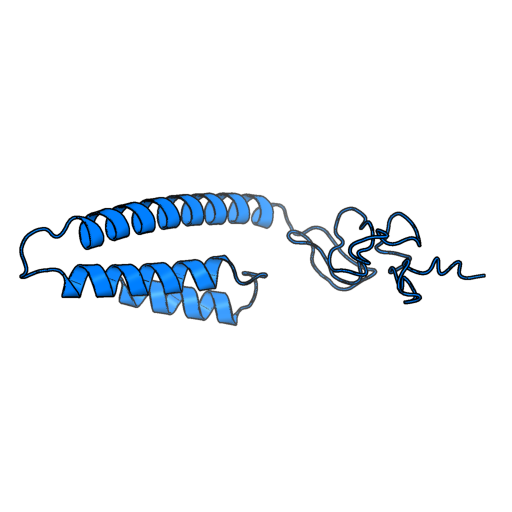.188 1.00 56.66 94 THR A N 1
ATOM 720 C CA . THR A 1 94 ? -20.183 10.871 33.192 1.00 56.66 94 THR A CA 1
ATOM 721 C C . THR A 1 94 ? -18.759 10.877 33.750 1.00 56.66 94 THR A C 1
ATOM 723 O O . THR A 1 94 ? -18.248 9.852 34.199 1.00 56.66 94 THR A O 1
ATOM 726 N N . GLY A 1 95 ? -18.151 12.066 33.717 1.00 59.84 95 GLY A N 1
ATOM 727 C CA . GLY A 1 95 ? -16.749 12.336 34.006 1.00 59.84 95 GLY A CA 1
ATOM 728 C C . GLY A 1 95 ? -16.224 11.734 35.308 1.00 59.84 95 GLY A C 1
ATOM 729 O O . GLY A 1 95 ? -16.691 12.062 36.394 1.00 59.84 95 GLY A O 1
ATOM 730 N N . ALA A 1 96 ? -15.216 10.880 35.132 1.00 56.47 96 ALA A N 1
ATOM 731 C CA . ALA A 1 96 ? -14.159 10.524 36.086 1.00 56.47 96 ALA A CA 1
ATOM 732 C C . ALA A 1 96 ? -13.089 9.619 35.427 1.00 56.47 96 ALA A C 1
ATOM 734 O O . ALA A 1 96 ? -12.017 9.446 35.993 1.00 56.47 96 ALA A O 1
ATOM 735 N N . GLY A 1 97 ? -13.361 9.046 34.239 1.00 60.06 97 GLY A N 1
ATOM 736 C CA . GLY A 1 97 ? -12.472 8.089 33.556 1.00 60.06 97 GLY A CA 1
ATOM 737 C C . GLY A 1 97 ? -12.082 8.431 32.112 1.00 60.06 97 GLY A C 1
ATOM 738 O O . GLY A 1 97 ? -11.568 7.566 31.407 1.00 60.06 97 GLY A O 1
ATOM 739 N N . ASN A 1 98 ? -12.326 9.661 31.647 1.00 68.62 98 ASN A N 1
ATOM 740 C CA . ASN A 1 98 ? -12.052 10.034 30.252 1.00 68.62 98 ASN A CA 1
ATOM 741 C C . ASN A 1 98 ? -10.551 10.160 29.954 1.00 68.62 98 ASN A C 1
ATOM 743 O O . ASN A 1 98 ? -10.146 9.882 28.830 1.00 68.62 98 ASN A O 1
ATOM 747 N N . ASP A 1 99 ? -9.724 10.474 30.954 1.00 77.25 99 ASP A N 1
ATOM 748 C CA . ASP A 1 99 ? -8.273 10.623 30.783 1.00 77.25 99 ASP A CA 1
ATOM 749 C C . ASP A 1 99 ? -7.614 9.309 30.330 1.00 77.25 99 ASP A C 1
ATOM 751 O O . ASP A 1 99 ? -6.790 9.299 29.418 1.00 77.25 99 ASP A O 1
ATOM 755 N N . SER A 1 100 ? -8.028 8.169 30.898 1.00 81.31 100 SER A N 1
ATOM 756 C CA . SER A 1 100 ? -7.530 6.848 30.488 1.00 81.31 100 SER A CA 1
ATOM 757 C C . SER A 1 100 ? -8.013 6.440 29.093 1.00 81.31 100 SER A C 1
ATOM 759 O O . SER A 1 100 ? -7.287 5.765 28.364 1.00 81.31 100 SER A O 1
ATOM 761 N N . LEU A 1 101 ? -9.223 6.854 28.704 1.00 79.38 101 LEU A N 1
ATOM 762 C CA . LEU A 1 101 ? -9.757 6.617 27.359 1.00 79.38 101 LEU A CA 1
ATOM 763 C C . LEU A 1 101 ? -9.044 7.477 26.311 1.00 79.38 101 LEU A C 1
ATOM 765 O O . LEU A 1 101 ? -8.746 6.984 25.225 1.00 79.38 101 LEU A O 1
ATOM 769 N N . GLN A 1 102 ? -8.716 8.723 26.652 1.00 80.81 102 GLN A N 1
ATOM 770 C CA . GLN A 1 102 ? -7.963 9.631 25.791 1.00 80.81 102 GLN A CA 1
ATOM 771 C C . GLN A 1 102 ? -6.513 9.159 25.606 1.00 80.81 102 GLN A C 1
ATOM 773 O O . GLN A 1 102 ? -5.984 9.198 24.495 1.00 80.81 102 GLN A O 1
ATOM 778 N N . GLU A 1 103 ? -5.885 8.652 26.670 1.00 84.88 103 GLU A N 1
ATOM 779 C CA . GLU A 1 103 ? -4.557 8.037 26.591 1.00 84.88 103 GLU A CA 1
ATOM 780 C C . GLU A 1 103 ? -4.568 6.789 25.695 1.00 84.88 103 GLU A C 1
ATOM 782 O O . GLU A 1 103 ? -3.686 6.613 24.854 1.00 84.88 103 GLU A O 1
ATOM 787 N N . LEU A 1 104 ? -5.597 5.943 25.810 1.00 83.19 104 LEU A N 1
ATOM 788 C CA . LEU A 1 104 ? -5.758 4.785 24.933 1.00 83.19 104 LEU A CA 1
ATOM 789 C C . LEU A 1 104 ? -5.961 5.203 23.470 1.00 83.19 104 LEU A C 1
ATOM 791 O O . LEU A 1 104 ? -5.333 4.628 22.586 1.00 83.19 104 LEU A O 1
ATOM 795 N N . GLU A 1 105 ? -6.792 6.212 23.199 1.00 83.94 105 GLU A N 1
ATOM 796 C CA . GLU A 1 105 ? -7.008 6.730 21.842 1.00 83.94 105 GLU A CA 1
ATOM 797 C C . GLU A 1 105 ? -5.699 7.211 21.203 1.00 83.94 105 GLU A C 1
ATOM 799 O O . GLU A 1 105 ? -5.417 6.877 20.050 1.00 83.94 105 GLU A O 1
ATOM 804 N N . LYS A 1 106 ? -4.859 7.912 21.973 1.00 85.19 106 LYS A N 1
ATOM 805 C CA . LYS A 1 106 ? -3.535 8.356 21.531 1.00 85.19 106 LYS A CA 1
ATOM 806 C C . LYS A 1 106 ? -2.610 7.179 21.212 1.00 85.19 106 LYS A C 1
ATOM 808 O O . LYS A 1 106 ? -2.050 7.125 20.122 1.00 85.19 106 LYS A O 1
ATOM 813 N N . LYS A 1 107 ? -2.514 6.185 22.102 1.00 85.31 107 LYS A N 1
ATOM 814 C CA . LYS A 1 107 ? -1.694 4.985 21.850 1.00 85.31 107 LYS A CA 1
ATOM 815 C C . LYS A 1 107 ? -2.169 4.207 20.617 1.00 85.31 107 LYS A C 1
ATOM 817 O O . LYS A 1 107 ? -1.347 3.699 19.862 1.00 85.31 107 LYS A O 1
ATOM 822 N N . LEU A 1 108 ? -3.482 4.127 20.378 1.00 84.50 108 LEU A N 1
ATOM 823 C CA . LEU A 1 108 ? -4.040 3.484 19.180 1.00 84.50 108 LEU A CA 1
ATOM 824 C C . LEU A 1 108 ? -3.695 4.253 17.897 1.00 84.50 108 LEU A C 1
ATOM 826 O O . LEU A 1 108 ? -3.428 3.622 16.875 1.00 84.50 108 LEU A O 1
ATOM 830 N N . GLN A 1 109 ? -3.677 5.590 17.947 1.00 83.19 109 GLN A N 1
ATOM 831 C CA . GLN A 1 109 ? -3.219 6.425 16.832 1.00 83.19 109 GLN A CA 1
ATOM 832 C C . GLN A 1 109 ? -1.738 6.181 16.514 1.00 83.19 109 GLN A C 1
ATOM 834 O O . GLN A 1 109 ? -1.395 6.047 15.340 1.00 83.19 109 GLN A O 1
ATOM 839 N N . ASP A 1 110 ? -0.889 6.046 17.534 1.00 82.12 110 ASP A N 1
ATOM 840 C CA . ASP A 1 110 ? 0.539 5.762 17.352 1.00 82.12 110 ASP A CA 1
ATOM 841 C C . ASP A 1 110 ? 0.769 4.381 16.708 1.00 82.12 110 ASP A C 1
ATOM 843 O O . ASP A 1 110 ? 1.541 4.264 15.753 1.00 82.12 110 ASP A O 1
ATOM 847 N N . VAL A 1 111 ? 0.056 3.334 17.158 1.00 78.94 111 VAL A N 1
ATOM 848 C CA . VAL A 1 111 ? 0.114 2.004 16.511 1.00 78.94 111 VAL A CA 1
ATOM 849 C C . VAL A 1 111 ? -0.340 2.100 15.052 1.00 78.94 111 VAL A C 1
ATOM 851 O O . VAL A 1 111 ? 0.281 1.510 14.171 1.00 78.94 111 VAL A O 1
ATOM 854 N N . GLU A 1 112 ? -1.424 2.827 14.776 1.00 74.81 112 GLU A N 1
ATOM 855 C CA . GLU A 1 112 ? -1.964 2.940 13.421 1.00 74.81 112 GLU A CA 1
ATOM 856 C C . GLU A 1 112 ? -0.987 3.646 12.478 1.00 74.81 112 GLU A C 1
ATOM 858 O O . GLU A 1 112 ? -0.818 3.191 11.347 1.00 74.81 112 GLU A O 1
ATOM 863 N N . ALA A 1 113 ? -0.312 4.699 12.945 1.00 74.44 113 ALA A N 1
ATOM 864 C CA . ALA A 1 113 ? 0.722 5.388 12.181 1.00 74.44 113 ALA A CA 1
ATOM 865 C C . ALA A 1 113 ? 1.873 4.437 11.820 1.00 74.44 113 ALA A C 1
ATOM 867 O O . ALA A 1 113 ? 2.249 4.348 10.654 1.00 74.44 113 ALA A O 1
ATOM 868 N N . LEU A 1 114 ? 2.353 3.643 12.782 1.00 69.06 114 LEU A N 1
ATOM 869 C CA . LEU A 1 114 ? 3.411 2.654 12.546 1.00 69.06 114 LEU A CA 1
ATOM 870 C C . LEU A 1 114 ? 2.987 1.560 11.558 1.00 69.06 114 LEU A C 1
ATOM 872 O O . LEU A 1 114 ? 3.809 1.096 10.774 1.00 69.06 114 LEU A O 1
ATOM 876 N N . LEU A 1 115 ? 1.713 1.156 11.575 1.00 65.69 115 LEU A N 1
ATOM 877 C CA . LEU A 1 115 ? 1.163 0.172 10.637 1.00 65.69 115 LEU A CA 1
ATOM 878 C C . LEU A 1 115 ? 0.958 0.719 9.214 1.00 65.69 115 LEU A C 1
ATOM 880 O O . LEU A 1 115 ? 0.928 -0.075 8.275 1.00 65.69 115 LEU A O 1
ATOM 884 N N . HIS A 1 116 ? 0.809 2.036 9.046 1.00 62.00 116 HIS A N 1
ATOM 885 C CA . HIS A 1 116 ? 0.607 2.680 7.741 1.00 62.00 116 HIS A CA 1
ATOM 886 C C . HIS A 1 116 ? 1.885 3.289 7.144 1.00 62.00 116 HIS A C 1
ATOM 888 O O . HIS A 1 116 ? 1.869 3.672 5.973 1.00 62.00 116 HIS A O 1
ATOM 894 N N . GLU A 1 117 ? 2.994 3.359 7.888 1.00 56.59 117 GLU A N 1
ATOM 895 C CA . GLU A 1 117 ? 4.294 3.692 7.303 1.00 56.59 117 GLU A CA 1
ATOM 896 C C . GLU A 1 117 ? 4.808 2.512 6.471 1.00 56.59 117 GLU A C 1
ATOM 898 O O . GLU A 1 117 ? 5.370 1.536 6.975 1.00 56.59 117 GLU A O 1
ATOM 903 N N . GLU A 1 118 ? 4.600 2.588 5.156 1.00 58.59 118 GLU A N 1
ATOM 904 C CA . GLU A 1 118 ? 5.276 1.683 4.242 1.00 58.59 118 GLU A CA 1
ATOM 905 C C . GLU A 1 118 ? 6.743 2.096 4.008 1.00 58.59 118 GLU A C 1
ATOM 907 O O . GLU A 1 118 ? 7.018 3.267 3.738 1.00 58.59 118 GLU A O 1
ATOM 912 N N . PRO A 1 119 ? 7.686 1.135 4.025 1.00 54.22 119 PRO A N 1
ATOM 913 C CA . PRO A 1 119 ? 7.482 -0.269 4.338 1.00 54.22 119 PRO A CA 1
ATOM 914 C C . PRO A 1 119 ? 7.749 -0.535 5.824 1.00 54.22 119 PRO A C 1
ATOM 916 O O . PRO A 1 119 ? 8.842 -0.284 6.329 1.00 54.22 119 PRO A O 1
ATOM 919 N N . LEU A 1 120 ? 6.803 -1.224 6.459 1.00 47.25 120 LEU A N 1
ATOM 920 C CA . LEU A 1 120 ? 6.890 -1.956 7.733 1.00 47.25 120 LEU A CA 1
ATOM 921 C C . LEU A 1 120 ? 8.089 -2.936 7.869 1.00 47.25 120 LEU A C 1
ATOM 923 O O . LEU A 1 120 ? 8.178 -3.697 8.830 1.00 47.25 120 LEU A O 1
ATOM 927 N N . ILE A 1 121 ? 9.024 -2.922 6.915 1.00 57.31 121 ILE A N 1
ATOM 928 C CA . ILE A 1 121 ? 10.307 -3.627 6.908 1.00 57.31 121 ILE A CA 1
ATOM 929 C C . ILE A 1 121 ? 11.447 -2.592 6.973 1.00 57.31 121 ILE A C 1
ATOM 931 O O . ILE A 1 121 ? 12.407 -2.621 6.205 1.00 57.31 121 ILE A O 1
ATOM 935 N N . SER A 1 122 ? 11.346 -1.640 7.893 1.00 56.78 122 SER A N 1
ATOM 936 C CA . SER A 1 122 ? 12.511 -0.915 8.390 1.00 56.78 122 SER A CA 1
ATOM 937 C C . SER A 1 122 ? 12.871 -1.514 9.750 1.00 56.78 122 SER A C 1
ATOM 939 O O . SER A 1 122 ? 11.991 -1.624 10.608 1.00 56.78 122 SER A O 1
ATOM 941 N N . PRO A 1 123 ? 14.144 -1.886 9.996 1.00 56.44 123 PRO A N 1
ATOM 942 C CA . PRO A 1 123 ? 14.598 -2.315 11.320 1.00 56.44 123 PRO A CA 1
ATOM 943 C C . PRO A 1 123 ? 14.194 -1.330 12.426 1.00 56.44 123 PRO A C 1
ATOM 945 O O . PRO A 1 123 ? 13.879 -1.748 13.533 1.00 56.44 123 PRO A O 1
ATOM 948 N N . ARG A 1 124 ? 14.114 -0.033 12.090 1.00 60.47 124 ARG A N 1
ATOM 949 C CA . ARG A 1 124 ? 13.680 1.027 13.009 1.00 60.47 124 ARG A CA 1
ATOM 950 C C . ARG A 1 124 ? 12.200 0.913 13.374 1.00 60.47 124 ARG A C 1
ATOM 952 O O . ARG A 1 124 ? 11.858 1.049 14.539 1.00 60.47 124 ARG A O 1
ATOM 959 N N . THR A 1 125 ? 11.333 0.624 12.405 1.00 61.84 125 THR A N 1
ATOM 960 C CA . THR A 1 125 ? 9.883 0.490 12.633 1.00 61.84 125 THR A CA 1
ATOM 961 C C . THR A 1 125 ? 9.570 -0.729 13.501 1.00 61.84 125 THR A C 1
ATOM 963 O O . THR A 1 125 ? 8.710 -0.668 14.374 1.00 61.84 125 THR A O 1
ATOM 966 N N . LEU A 1 126 ? 10.317 -1.825 13.323 1.00 66.81 126 LEU A N 1
ATOM 967 C CA . LEU A 1 126 ? 10.232 -3.014 14.181 1.00 66.81 126 LEU A CA 1
ATOM 968 C C . LEU A 1 126 ? 10.653 -2.723 15.628 1.00 66.81 126 LEU A C 1
ATOM 970 O O . LEU A 1 126 ? 9.974 -3.148 16.561 1.00 66.81 126 LEU A O 1
ATOM 974 N N . GLU A 1 127 ? 11.739 -1.976 15.814 1.00 76.00 127 GLU A N 1
ATOM 975 C CA . GLU A 1 127 ? 12.229 -1.562 17.133 1.00 76.00 127 GLU A CA 1
ATOM 976 C C . GLU A 1 127 ? 11.230 -0.626 17.839 1.00 76.00 127 GLU A C 1
ATOM 978 O O . GLU A 1 127 ? 10.912 -0.812 19.014 1.00 76.00 127 GLU A O 1
ATOM 983 N N . GLN A 1 128 ? 10.635 0.314 17.099 1.00 75.31 128 GLN A N 1
ATOM 984 C CA . GLN A 1 128 ? 9.578 1.197 17.603 1.00 75.31 128 GLN A CA 1
ATOM 985 C C . GLN A 1 128 ? 8.316 0.426 18.015 1.00 75.31 128 GLN A C 1
ATOM 987 O O . GLN A 1 128 ? 7.778 0.668 19.097 1.00 75.31 128 GLN A O 1
ATOM 992 N N . LEU A 1 129 ? 7.861 -0.531 17.197 1.00 67.94 129 LEU A N 1
ATOM 993 C CA . LEU A 1 129 ? 6.708 -1.382 17.514 1.00 67.94 129 LEU A CA 1
ATOM 994 C C . LEU A 1 129 ? 6.936 -2.218 18.781 1.00 67.94 129 LEU A C 1
ATOM 996 O O . LEU A 1 129 ? 6.016 -2.372 19.585 1.00 67.94 129 LEU A O 1
ATOM 1000 N N . TYR A 1 130 ? 8.152 -2.734 18.977 1.00 78.12 130 TYR A N 1
ATOM 1001 C CA . TYR A 1 130 ? 8.508 -3.512 20.162 1.00 78.12 130 TYR A CA 1
ATOM 1002 C C . TYR A 1 130 ? 8.402 -2.675 21.448 1.00 78.12 130 TYR A C 1
ATOM 1004 O O . TYR A 1 130 ? 7.708 -3.071 22.386 1.00 78.12 130 TYR A O 1
ATOM 1012 N N . HIS A 1 131 ? 9.005 -1.483 21.466 1.00 82.81 131 HIS A N 1
ATOM 1013 C CA . HIS A 1 131 ? 8.919 -0.572 22.612 1.00 82.81 131 HIS A CA 1
ATOM 1014 C C . HIS A 1 131 ? 7.486 -0.125 22.913 1.00 82.81 131 HIS A C 1
ATOM 1016 O O . HIS A 1 131 ? 7.085 -0.034 24.076 1.00 82.81 131 HIS A O 1
ATOM 1022 N N . LEU A 1 132 ? 6.688 0.123 21.872 1.00 70.44 132 LEU A N 1
ATOM 1023 C CA . LEU A 1 132 ? 5.298 0.519 22.050 1.00 70.44 132 LEU A CA 1
ATOM 1024 C C . LEU A 1 132 ? 4.466 -0.616 22.671 1.00 70.44 132 LEU A C 1
ATOM 1026 O O . LEU A 1 132 ? 3.674 -0.367 23.579 1.00 70.44 132 LEU A O 1
ATOM 1030 N N . ALA A 1 133 ? 4.685 -1.865 22.247 1.00 77.12 133 ALA A N 1
ATOM 1031 C CA . ALA A 1 133 ? 4.014 -3.035 22.811 1.00 77.12 133 ALA A CA 1
ATOM 1032 C C . ALA A 1 133 ? 4.367 -3.274 24.291 1.00 77.12 133 ALA A C 1
ATOM 1034 O O . ALA A 1 133 ? 3.497 -3.667 25.068 1.00 77.12 133 ALA A O 1
ATOM 1035 N N . GLU A 1 134 ? 5.608 -3.008 24.707 1.00 82.44 134 GLU A N 1
ATOM 1036 C CA . GLU A 1 134 ? 6.001 -3.067 26.123 1.00 82.44 134 GLU A CA 1
ATOM 1037 C C . GLU A 1 134 ? 5.304 -1.996 26.969 1.00 82.44 134 GLU A C 1
ATOM 1039 O O . GLU A 1 134 ? 4.930 -2.271 28.102 1.00 82.44 134 GLU A O 1
ATOM 1044 N N . SER A 1 135 ? 5.047 -0.811 26.409 1.00 73.88 135 SER A N 1
ATOM 1045 C CA . SER A 1 135 ? 4.337 0.282 27.098 1.00 73.88 135 SER A CA 1
ATOM 1046 C C . SER A 1 135 ? 2.817 0.073 27.252 1.00 73.88 135 SER A C 1
ATOM 1048 O O . SER A 1 135 ? 2.116 0.910 27.839 1.00 73.88 135 SER A O 1
ATOM 1050 N N . LEU A 1 136 ? 2.297 -1.008 26.661 1.00 54.47 136 LEU A N 1
ATOM 1051 C CA . LEU A 1 136 ? 0.905 -1.457 26.744 1.00 54.47 136 LEU A CA 1
ATOM 1052 C C . LEU A 1 136 ? 0.719 -2.635 27.723 1.00 54.47 136 LEU A C 1
ATOM 1054 O O . LEU A 1 136 ? -0.417 -3.077 27.906 1.00 54.47 136 LEU A O 1
ATOM 1058 N N . ARG A 1 137 ? 1.804 -3.146 28.324 1.00 59.22 137 ARG A N 1
ATOM 1059 C CA . ARG A 1 137 ? 1.770 -4.066 29.473 1.00 59.22 137 ARG A CA 1
ATOM 1060 C C . ARG A 1 137 ? 1.706 -3.295 30.785 1.00 59.22 137 ARG A C 1
ATOM 1062 O O . ARG A 1 137 ? 1.095 -3.854 31.720 1.00 59.22 137 ARG A O 1
#